Protein AF-A0A1I0TL30-F1 (afdb_monomer_lite)

Secondary structure (DSSP, 8-state):
-PPPPPHHHHHHHHHH-HHHHHHHH-EEE-TTS-EEE-PPPHHHHHHHHH--SS-------

Structure (mmCIF, N/CA/C/O backbone):
data_AF-A0A1I0TL30-F1
#
_entry.id   AF-A0A1I0TL30-F1
#
loop_
_atom_site.group_PDB
_atom_site.id
_atom_site.type_symbol
_atom_site.label_atom_id
_atom_site.label_alt_id
_atom_site.label_comp_id
_atom_site.label_asym_id
_atom_site.label_entity_id
_atom_site.label_seq_id
_atom_site.pdbx_PDB_ins_code
_atom_site.Cartn_x
_atom_site.Cartn_y
_atom_site.Cartn_z
_atom_site.occupancy
_atom_site.B_iso_or_equiv
_atom_site.auth_seq_id
_atom_site.auth_comp_id
_atom_site.auth_asym_id
_atom_site.auth_atom_id
_atom_site.pdbx_PDB_model_num
ATOM 1 N N . MET A 1 1 ? -16.222 26.718 13.837 1.00 61.72 1 MET A N 1
ATOM 2 C CA . MET A 1 1 ? -14.844 26.237 14.099 1.00 61.72 1 MET A CA 1
ATOM 3 C C . MET A 1 1 ? -14.813 24.733 13.875 1.00 61.72 1 MET A C 1
ATOM 5 O O . MET A 1 1 ? -15.695 24.058 14.390 1.00 61.72 1 MET A O 1
ATOM 9 N N . ALA A 1 2 ? -13.874 24.208 13.084 1.00 75.94 2 ALA A N 1
ATOM 10 C CA . ALA A 1 2 ? -13.770 22.764 12.866 1.00 75.94 2 ALA A CA 1
ATOM 11 C C . ALA A 1 2 ? -13.377 22.051 14.173 1.00 75.94 2 ALA A C 1
ATOM 13 O O . ALA A 1 2 ? -12.507 22.525 14.907 1.00 75.94 2 ALA A O 1
ATOM 14 N N . LYS A 1 3 ? -14.025 20.923 14.483 1.00 85.69 3 LYS A N 1
ATOM 15 C CA . LYS A 1 3 ? -13.736 20.127 15.683 1.00 85.69 3 LYS A CA 1
ATOM 16 C C . LYS A 1 3 ? -12.315 19.558 15.594 1.00 85.69 3 LYS A C 1
ATOM 18 O O . LYS A 1 3 ? -11.981 18.870 14.633 1.00 85.69 3 LYS A O 1
ATOM 23 N N . LYS A 1 4 ? -11.476 19.826 16.598 1.00 90.25 4 LYS A N 1
ATOM 24 C CA . LYS A 1 4 ? -10.112 19.283 16.672 1.00 90.25 4 LYS A CA 1
ATOM 25 C C . LYS A 1 4 ? -10.167 17.803 17.063 1.00 90.25 4 LYS A C 1
ATOM 27 O O . LYS A 1 4 ? -10.755 17.462 18.084 1.00 90.25 4 LYS A O 1
ATOM 32 N N . LEU A 1 5 ? -9.546 16.945 16.256 1.00 94.06 5 LEU A N 1
ATOM 33 C CA . LEU A 1 5 ? -9.428 15.511 16.536 1.00 94.06 5 LEU A CA 1
ATOM 34 C C . LEU A 1 5 ? -8.477 15.247 17.712 1.00 94.06 5 LEU A C 1
ATOM 36 O O . LEU A 1 5 ? -7.445 15.923 17.839 1.00 94.06 5 LEU A O 1
ATOM 40 N N . THR A 1 6 ? -8.792 14.239 18.529 1.00 96.88 6 THR A N 1
ATOM 41 C CA . THR A 1 6 ? -7.892 13.744 19.584 1.00 96.88 6 THR A CA 1
ATOM 42 C C . THR A 1 6 ? -6.697 12.992 18.989 1.00 96.88 6 THR A C 1
ATOM 44 O O . THR A 1 6 ? -6.656 12.701 17.790 1.00 96.88 6 THR A O 1
ATOM 47 N N . LYS A 1 7 ? -5.689 12.682 19.815 1.00 96.12 7 LYS A N 1
ATOM 48 C CA . LYS A 1 7 ? -4.518 11.911 19.366 1.00 96.12 7 LYS A CA 1
ATOM 49 C C . LYS A 1 7 ? -4.919 10.504 18.935 1.00 96.12 7 LYS A C 1
ATOM 51 O O . LYS A 1 7 ? -4.471 10.035 17.897 1.00 96.12 7 LYS A O 1
ATOM 56 N N . GLU A 1 8 ? -5.811 9.883 19.692 1.00 97.19 8 GLU A N 1
ATOM 57 C CA . GLU A 1 8 ? -6.334 8.541 19.456 1.00 97.19 8 GLU A CA 1
ATOM 58 C C . GLU A 1 8 ? -7.105 8.510 18.136 1.00 97.19 8 GLU A C 1
ATOM 60 O O . GLU A 1 8 ? -6.869 7.637 17.309 1.00 97.19 8 GLU A O 1
ATOM 65 N N . GLN A 1 9 ? -7.948 9.516 17.879 1.00 97.06 9 GLN A N 1
ATOM 66 C CA . GLN A 1 9 ? -8.672 9.641 16.611 1.00 97.06 9 GLN A CA 1
ATOM 67 C C . GLN A 1 9 ? -7.724 9.798 15.419 1.00 97.06 9 GLN A C 1
ATOM 69 O O . GLN A 1 9 ? -7.923 9.165 14.386 1.00 97.06 9 GLN A O 1
ATOM 74 N N . LYS A 1 10 ? -6.670 10.610 15.557 1.00 96.38 10 LYS A N 1
ATOM 75 C CA . LYS A 1 10 ? -5.653 10.758 14.507 1.00 96.38 10 LYS A CA 1
ATOM 76 C C . LYS A 1 10 ? -4.898 9.460 14.264 1.00 96.38 10 LYS A C 1
ATOM 78 O O . LYS A 1 10 ? -4.690 9.099 13.113 1.00 96.38 10 LYS A O 1
ATOM 83 N N . LEU A 1 11 ? -4.511 8.762 15.330 1.00 97.19 11 LEU A N 1
ATOM 84 C CA . LEU A 1 11 ? -3.824 7.484 15.215 1.00 97.19 11 LEU A CA 1
ATOM 85 C C . LEU A 1 11 ? -4.709 6.459 14.503 1.00 97.19 11 LEU A C 1
ATOM 87 O O . LEU A 1 11 ? -4.235 5.812 13.583 1.00 97.19 11 LEU A O 1
ATOM 91 N N . GLN A 1 12 ? -5.995 6.373 14.850 1.00 97.75 12 GLN A N 1
ATOM 92 C CA . GLN A 1 12 ? -6.943 5.494 14.160 1.00 97.75 12 GLN A CA 1
ATOM 93 C C . GLN A 1 12 ? -7.049 5.810 12.665 1.00 97.75 12 GLN A C 1
ATOM 95 O O . GLN A 1 12 ? -7.045 4.895 11.851 1.00 97.75 12 GLN A O 1
ATOM 100 N N . ILE A 1 13 ? -7.087 7.088 12.278 1.00 97.19 13 ILE A N 1
ATOM 101 C CA . ILE A 1 13 ? -7.081 7.473 10.858 1.00 97.19 13 ILE A CA 1
ATOM 102 C C . ILE A 1 13 ? -5.796 6.989 10.174 1.00 97.19 13 ILE A C 1
ATOM 104 O O . ILE A 1 13 ? -5.865 6.382 9.113 1.00 97.19 13 ILE A O 1
ATOM 108 N N . ILE A 1 14 ? -4.634 7.209 10.796 1.00 97.38 14 ILE A N 1
ATOM 109 C CA . ILE A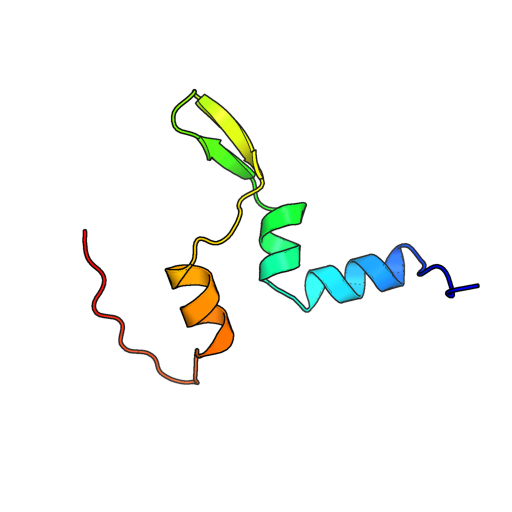 1 14 ? -3.342 6.803 10.225 1.00 97.38 14 ILE A CA 1
ATOM 110 C C . ILE A 1 14 ? -3.237 5.277 10.112 1.00 97.38 14 ILE A C 1
ATOM 112 O O . ILE A 1 14 ? -2.738 4.778 9.114 1.00 97.38 14 ILE A O 1
ATOM 116 N N . MET A 1 15 ? -3.705 4.527 11.110 1.00 96.81 15 MET A N 1
ATOM 117 C CA . MET A 1 15 ? -3.637 3.061 11.107 1.00 96.81 15 MET A CA 1
ATOM 118 C C . MET A 1 15 ? -4.559 2.419 10.062 1.00 96.81 15 MET A C 1
ATOM 120 O O . MET A 1 15 ? -4.277 1.311 9.619 1.00 96.81 15 MET A O 1
ATOM 124 N N . ASN A 1 16 ? -5.639 3.101 9.667 1.00 96.69 16 ASN A N 1
ATOM 125 C CA . ASN A 1 16 ? -6.597 2.611 8.670 1.00 96.69 16 ASN A CA 1
ATOM 126 C C . ASN A 1 16 ? -6.287 3.069 7.234 1.00 96.69 16 ASN A C 1
ATOM 128 O O . ASN A 1 16 ? -6.951 2.628 6.300 1.00 96.69 16 ASN A O 1
ATOM 132 N N . ASP A 1 17 ? -5.295 3.937 7.043 1.00 95.44 17 ASP A N 1
ATOM 133 C CA . ASP A 1 17 ? -4.881 4.448 5.739 1.00 95.44 17 ASP A CA 1
ATOM 134 C C . ASP A 1 17 ? -3.387 4.175 5.554 1.00 95.44 17 ASP A C 1
ATOM 136 O O . ASP A 1 17 ? -2.531 4.811 6.173 1.00 95.44 17 ASP A O 1
ATOM 140 N N . PHE A 1 18 ? -3.056 3.224 4.680 1.00 94.44 18 PHE A N 1
ATOM 141 C CA . PHE A 1 18 ? -1.667 2.826 4.474 1.00 94.44 18 PHE A CA 1
ATOM 142 C C . PHE A 1 18 ? -0.788 3.966 3.941 1.00 94.44 18 PHE A C 1
ATOM 144 O O . PHE A 1 18 ? 0.381 4.039 4.314 1.00 94.44 18 PHE A O 1
ATOM 151 N N . LYS A 1 19 ? -1.322 4.889 3.130 1.00 95.25 19 LYS A N 1
ATOM 152 C CA . LYS A 1 19 ? -0.566 6.054 2.640 1.00 95.25 19 LYS A CA 1
ATOM 153 C C . LYS A 1 19 ? -0.197 6.980 3.797 1.00 95.25 19 LYS A C 1
ATOM 155 O O . LYS A 1 19 ? 0.917 7.507 3.857 1.00 95.25 19 LYS A O 1
ATOM 160 N N . LEU A 1 20 ? -1.113 7.175 4.745 1.00 96.69 20 LEU A N 1
ATOM 161 C CA . LEU A 1 20 ? -0.814 7.921 5.966 1.00 96.69 20 LEU A CA 1
ATOM 162 C C . LEU A 1 20 ? 0.154 7.156 6.865 1.00 96.69 20 LEU A C 1
ATOM 164 O O . LEU A 1 20 ? 1.098 7.762 7.378 1.00 96.69 20 LEU A O 1
ATOM 168 N N . PHE A 1 21 ? -0.041 5.853 7.044 1.00 97.38 21 PHE A N 1
ATOM 169 C CA . PHE A 1 21 ? 0.862 5.017 7.828 1.00 97.38 21 PHE A CA 1
ATOM 170 C C . PHE A 1 21 ? 2.293 5.098 7.292 1.00 97.38 21 PHE A C 1
ATOM 172 O O . PHE A 1 21 ? 3.222 5.400 8.043 1.00 97.38 21 PHE A O 1
ATOM 179 N N . SER A 1 22 ? 2.461 4.910 5.982 1.00 96.94 22 SER A N 1
ATOM 180 C CA . SER A 1 22 ? 3.760 4.892 5.317 1.00 96.94 22 SER A CA 1
ATOM 181 C C . SER A 1 22 ? 4.508 6.207 5.526 1.00 96.94 22 SER A C 1
ATOM 183 O O . SER A 1 22 ? 5.657 6.211 5.957 1.00 96.94 22 SER A O 1
ATOM 185 N N . ARG A 1 23 ? 3.821 7.339 5.345 1.00 96.94 23 ARG A N 1
ATOM 186 C CA . ARG A 1 23 ? 4.412 8.669 5.507 1.00 96.94 23 ARG A CA 1
ATOM 187 C C . ARG A 1 23 ? 4.817 8.981 6.951 1.00 96.94 23 ARG A C 1
ATOM 189 O O . ARG A 1 23 ? 5.813 9.675 7.166 1.00 96.94 23 ARG A O 1
ATOM 196 N N . ASN A 1 24 ? 4.027 8.539 7.931 1.00 97.31 24 ASN A N 1
ATOM 197 C CA . ASN A 1 24 ? 4.235 8.889 9.340 1.00 97.31 24 ASN A CA 1
ATOM 198 C C . ASN A 1 24 ? 5.196 7.937 10.062 1.00 97.31 24 ASN A C 1
ATOM 200 O O . ASN A 1 24 ? 5.908 8.374 10.965 1.00 97.31 24 ASN A O 1
ATOM 204 N N . PHE A 1 25 ? 5.214 6.657 9.683 1.00 97.56 25 PHE A N 1
ATOM 205 C CA . PHE A 1 25 ? 5.893 5.612 10.451 1.00 97.56 25 PHE A CA 1
ATOM 206 C C . PHE A 1 25 ? 6.985 4.862 9.684 1.00 97.56 25 PHE A C 1
ATOM 208 O O . PHE A 1 25 ? 7.803 4.205 10.323 1.00 97.56 25 PHE A O 1
ATOM 215 N N . ILE A 1 26 ? 7.053 4.977 8.355 1.00 97.44 26 ILE A N 1
ATOM 216 C CA . ILE A 1 26 ? 8.102 4.339 7.551 1.00 97.44 26 ILE A CA 1
ATOM 217 C C . ILE A 1 26 ? 9.103 5.402 7.095 1.00 97.44 26 ILE A C 1
ATOM 219 O O . ILE A 1 26 ? 8.729 6.467 6.598 1.00 97.44 26 ILE A O 1
ATOM 223 N N . LYS A 1 27 ? 10.394 5.103 7.257 1.00 97.69 27 LYS A N 1
ATOM 224 C CA . LYS A 1 27 ? 11.49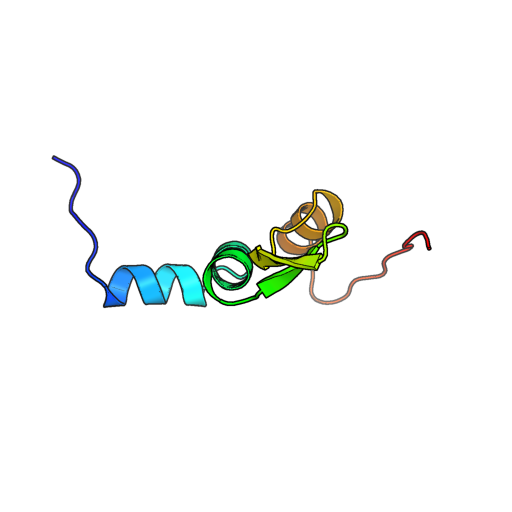2 5.940 6.774 1.00 97.69 27 LYS A CA 1
ATOM 225 C C . LYS A 1 27 ? 12.423 5.140 5.873 1.00 97.69 27 LYS A C 1
ATOM 227 O O . LYS A 1 27 ? 12.616 3.947 6.096 1.00 97.69 27 LYS A O 1
ATOM 232 N N . ILE A 1 28 ? 12.992 5.810 4.880 1.00 97.19 28 ILE A N 1
ATOM 233 C CA . ILE A 1 28 ? 13.967 5.259 3.936 1.00 97.19 28 ILE A CA 1
ATOM 234 C C . ILE A 1 28 ? 15.182 6.181 3.860 1.00 97.19 28 ILE A C 1
ATOM 236 O O . ILE A 1 28 ? 15.092 7.353 4.217 1.00 97.19 28 ILE A O 1
ATOM 240 N N . ILE A 1 29 ? 16.310 5.645 3.409 1.00 97.94 29 ILE A N 1
ATOM 241 C CA . ILE A 1 29 ? 17.469 6.453 3.038 1.00 97.94 29 ILE A CA 1
ATOM 242 C C . ILE A 1 29 ? 17.281 6.890 1.587 1.00 97.94 29 ILE A C 1
ATOM 244 O O . ILE A 1 29 ? 17.010 6.047 0.730 1.00 97.94 29 ILE A O 1
ATOM 248 N N . ASP A 1 30 ? 17.361 8.190 1.329 1.00 96.31 30 ASP A N 1
ATOM 249 C CA . ASP A 1 30 ? 17.276 8.732 -0.023 1.00 96.31 30 ASP A CA 1
ATOM 250 C C . ASP A 1 30 ? 18.631 8.676 -0.754 1.00 96.31 30 ASP A C 1
ATOM 252 O O . ASP A 1 30 ? 19.647 8.221 -0.226 1.00 96.31 30 ASP A O 1
ATOM 256 N N . ASN A 1 31 ? 18.659 9.166 -1.993 1.00 96.06 31 ASN A N 1
ATOM 257 C CA . ASN A 1 31 ? 19.872 9.175 -2.814 1.00 96.06 31 ASN A CA 1
ATOM 258 C C . ASN A 1 31 ? 20.975 10.110 -2.280 1.00 96.06 31 ASN A C 1
ATOM 260 O O . ASN A 1 31 ? 22.112 10.023 -2.740 1.00 96.06 31 ASN A O 1
ATOM 264 N N . ASN A 1 32 ? 20.656 10.985 -1.324 1.00 97.56 32 ASN A N 1
ATOM 265 C CA . ASN A 1 32 ? 21.596 11.876 -0.648 1.00 97.56 32 ASN A CA 1
ATOM 266 C C . ASN A 1 32 ? 22.068 11.303 0.702 1.00 97.56 32 ASN A C 1
ATOM 268 O O . ASN A 1 32 ? 22.754 11.993 1.455 1.00 97.56 32 ASN A O 1
ATOM 272 N N . ASN A 1 33 ? 21.740 10.040 1.004 1.00 96.69 33 ASN A N 1
ATOM 273 C CA . ASN A 1 33 ? 21.961 9.382 2.293 1.00 96.69 33 ASN A CA 1
ATOM 274 C C . ASN A 1 33 ? 21.192 10.009 3.472 1.00 96.69 33 ASN A C 1
ATOM 276 O O . ASN A 1 33 ? 21.577 9.837 4.633 1.00 96.69 33 ASN A O 1
ATOM 280 N N . GLU A 1 34 ? 20.087 10.702 3.204 1.00 98.19 34 GLU A N 1
ATOM 281 C CA . GLU A 1 34 ? 19.244 11.305 4.232 1.00 98.19 34 GLU A CA 1
ATOM 282 C C . GLU A 1 34 ? 18.087 10.375 4.617 1.00 98.19 34 GLU A C 1
ATOM 284 O O . GLU A 1 34 ? 17.431 9.764 3.772 1.00 98.19 34 GLU A O 1
ATOM 289 N N . LEU A 1 35 ? 17.806 10.267 5.921 1.00 97.62 35 LEU A N 1
ATOM 290 C CA . LEU A 1 35 ? 16.681 9.483 6.428 1.00 97.62 35 LEU A CA 1
ATOM 291 C C . LEU A 1 35 ? 15.371 10.272 6.285 1.00 97.62 35 LEU A C 1
ATOM 293 O O . LEU A 1 35 ? 15.039 11.108 7.131 1.00 97.62 35 LEU A O 1
ATOM 297 N N . VAL A 1 36 ? 14.593 9.955 5.253 1.00 97.62 36 VAL A N 1
ATOM 298 C CA . VAL A 1 36 ? 13.351 10.653 4.888 1.00 97.62 36 VAL A CA 1
ATOM 299 C C . VAL A 1 36 ? 12.108 9.790 5.119 1.00 97.62 36 VAL A C 1
ATOM 301 O O . VAL A 1 36 ? 12.180 8.563 5.168 1.00 97.62 36 VAL A O 1
ATOM 304 N N . SER A 1 37 ? 10.939 10.421 5.264 1.00 98.06 37 SER A N 1
ATOM 305 C CA . SER A 1 37 ? 9.650 9.712 5.298 1.00 98.06 37 SER A CA 1
ATOM 306 C C . SER A 1 37 ? 9.362 9.021 3.968 1.00 98.06 37 SER A C 1
ATOM 308 O O . SER A 1 37 ? 9.545 9.615 2.906 1.00 98.06 37 SER A O 1
ATOM 310 N N . PHE A 1 38 ? 8.829 7.801 4.019 1.00 97.56 38 PHE A N 1
ATOM 311 C CA . PHE A 1 38 ? 8.445 7.070 2.817 1.00 97.56 38 PHE A CA 1
ATOM 312 C C . PHE A 1 38 ? 7.115 7.587 2.253 1.00 97.56 38 PHE A C 1
ATOM 314 O O . PHE A 1 38 ? 6.036 7.377 2.820 1.00 97.56 38 PHE A O 1
ATOM 321 N N . VAL A 1 39 ? 7.201 8.273 1.117 1.00 96.81 39 VAL A N 1
ATOM 322 C CA . VAL A 1 39 ? 6.051 8.779 0.364 1.00 96.81 39 VAL A CA 1
ATOM 323 C C . VAL A 1 39 ? 5.833 7.882 -0.846 1.00 96.81 39 VAL A C 1
ATOM 325 O O . VAL A 1 39 ? 6.774 7.618 -1.591 1.00 96.81 39 VAL A O 1
ATOM 328 N N . LEU A 1 40 ? 4.594 7.419 -1.031 1.00 95.81 40 LEU A N 1
ATOM 329 C CA . LEU A 1 40 ? 4.227 6.622 -2.197 1.00 95.81 40 LEU A CA 1
ATOM 330 C C . LEU A 1 40 ? 4.451 7.431 -3.475 1.00 95.81 40 LEU A C 1
ATOM 332 O O . LEU A 1 40 ? 4.060 8.597 -3.555 1.00 95.81 40 LEU A O 1
ATOM 336 N N . ASN A 1 41 ? 5.062 6.797 -4.468 1.00 94.75 41 ASN A N 1
ATOM 337 C CA . ASN A 1 41 ? 5.126 7.350 -5.812 1.00 94.75 41 ASN A CA 1
ATOM 338 C C . ASN A 1 41 ? 3.770 7.174 -6.539 1.00 94.75 41 ASN A C 1
ATOM 340 O O . ASN A 1 41 ? 2.887 6.477 -6.025 1.00 94.75 41 ASN A O 1
ATOM 344 N N . PRO A 1 42 ? 3.578 7.789 -7.721 1.00 95.88 42 PRO A N 1
ATOM 345 C CA . PRO A 1 42 ? 2.304 7.727 -8.436 1.00 95.88 42 PRO 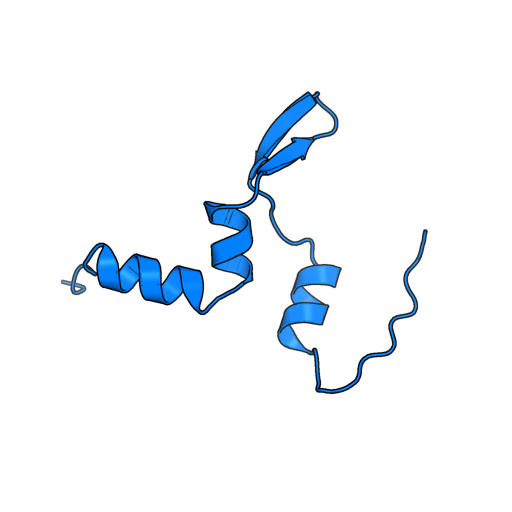A CA 1
ATOM 346 C C . PRO A 1 42 ? 1.827 6.303 -8.750 1.00 95.88 42 PRO A C 1
ATOM 348 O O . PRO A 1 42 ? 0.647 6.009 -8.582 1.00 95.88 42 PRO A O 1
ATOM 351 N N . GLU A 1 43 ? 2.723 5.397 -9.147 1.00 95.06 43 GLU A N 1
ATOM 352 C CA . GLU A 1 43 ? 2.363 4.016 -9.494 1.00 95.06 43 GLU A CA 1
ATOM 353 C C . GLU A 1 43 ? 1.964 3.197 -8.259 1.00 95.06 43 GLU A C 1
ATOM 355 O O . GLU A 1 43 ? 1.041 2.385 -8.309 1.00 95.06 43 GLU A O 1
ATOM 360 N N . GLN A 1 44 ? 2.651 3.408 -7.133 1.00 95.38 44 GLN A N 1
ATOM 361 C CA . GLN A 1 44 ? 2.288 2.811 -5.850 1.00 95.38 44 GLN A CA 1
ATOM 362 C C . GLN A 1 44 ? 0.942 3.349 -5.372 1.00 95.38 44 GLN A C 1
ATOM 364 O O . GLN A 1 44 ? 0.110 2.570 -4.921 1.00 95.38 44 GLN A O 1
ATOM 369 N N . GLU A 1 45 ? 0.709 4.658 -5.484 1.00 95.94 45 GLU A N 1
ATOM 370 C CA . GLU A 1 45 ? -0.569 5.267 -5.120 1.00 95.94 45 GLU A CA 1
ATOM 371 C C . GLU A 1 45 ? -1.717 4.726 -5.981 1.00 95.94 45 GLU A C 1
ATOM 373 O O . GLU A 1 45 ? -2.745 4.329 -5.433 1.00 95.94 45 GLU A O 1
ATOM 378 N N . GLN A 1 46 ? -1.524 4.626 -7.300 1.00 95.25 46 GLN A N 1
ATOM 379 C CA . GLN A 1 46 ? -2.497 4.000 -8.194 1.00 95.25 46 GLN A CA 1
ATOM 380 C C . GLN A 1 46 ? -2.805 2.567 -7.747 1.00 95.25 46 GLN A C 1
ATOM 382 O O . GLN A 1 46 ? -3.969 2.217 -7.560 1.00 95.25 46 GLN A O 1
ATOM 387 N N . PHE A 1 47 ? -1.772 1.751 -7.514 1.00 95.56 47 PHE A N 1
ATOM 388 C CA . PHE A 1 47 ? -1.968 0.368 -7.090 1.00 95.56 47 PHE A CA 1
ATOM 389 C C . PHE A 1 47 ? -2.735 0.271 -5.768 1.00 95.56 47 PHE A C 1
ATOM 391 O O . PHE A 1 47 ? -3.669 -0.516 -5.671 1.00 95.56 47 PHE A O 1
ATOM 398 N N . MET A 1 48 ? -2.403 1.089 -4.768 1.00 94.44 48 MET A N 1
ATOM 399 C CA . MET A 1 48 ? -3.111 1.079 -3.483 1.00 94.44 48 MET A CA 1
ATOM 400 C C . MET A 1 48 ? -4.597 1.443 -3.617 1.00 94.44 48 MET A C 1
ATOM 402 O O . MET A 1 48 ? -5.412 0.927 -2.854 1.00 94.44 48 MET A O 1
ATOM 406 N N . ASN A 1 49 ? -4.948 2.307 -4.574 1.00 93.94 49 ASN A N 1
ATOM 407 C CA . ASN A 1 49 ? -6.329 2.726 -4.822 1.00 93.94 49 ASN A CA 1
ATOM 408 C C . ASN A 1 49 ? -7.124 1.709 -5.656 1.00 93.94 49 ASN A C 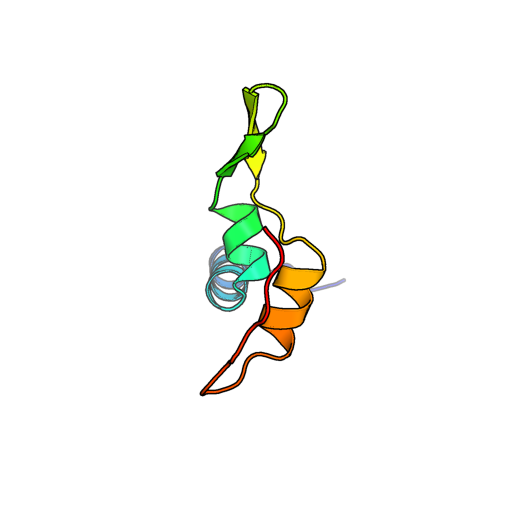1
ATOM 410 O O . ASN A 1 49 ? -8.335 1.586 -5.481 1.00 93.94 49 ASN A O 1
ATOM 414 N N . GLU A 1 50 ? -6.459 0.999 -6.567 1.00 95.31 50 GLU A N 1
ATOM 415 C CA . GLU A 1 50 ? -7.096 0.099 -7.538 1.00 95.31 50 GLU A CA 1
ATOM 416 C C . GLU A 1 50 ? -6.963 -1.388 -7.172 1.00 95.31 50 GLU A C 1
ATOM 418 O O . GLU A 1 50 ? -7.591 -2.236 -7.811 1.00 95.31 50 GLU A O 1
ATOM 423 N N . MET A 1 51 ? -6.153 -1.728 -6.160 1.00 95.19 51 MET A N 1
ATOM 424 C CA . MET A 1 51 ? -5.886 -3.119 -5.798 1.00 95.19 51 MET A CA 1
ATOM 425 C C . MET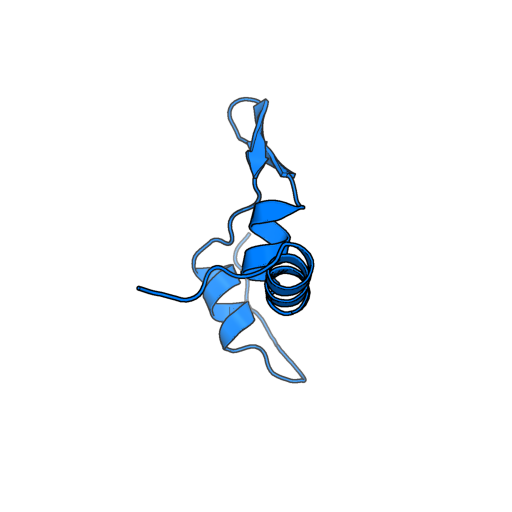 A 1 51 ? -7.175 -3.874 -5.472 1.00 95.19 51 MET A C 1
ATOM 427 O O . MET A 1 51 ? -8.028 -3.438 -4.699 1.00 95.19 51 MET A O 1
ATOM 431 N N . SER A 1 52 ? -7.282 -5.070 -6.035 1.00 96.56 52 SER A N 1
ATOM 432 C CA . SER A 1 52 ? -8.368 -6.002 -5.765 1.00 96.56 52 SER A CA 1
ATOM 433 C C . SER A 1 52 ? -7.848 -7.227 -5.007 1.00 96.56 52 SER A C 1
ATOM 435 O O . SER A 1 52 ? -6.696 -7.271 -4.572 1.00 96.56 52 SER A O 1
ATOM 437 N N . LYS A 1 53 ? -8.684 -8.258 -4.845 1.00 97.19 53 LYS A N 1
ATOM 438 C CA . LYS A 1 53 ? -8.280 -9.508 -4.182 1.00 97.19 53 LYS A CA 1
ATOM 439 C C . LYS A 1 53 ? -7.092 -10.194 -4.873 1.00 97.19 53 LYS A C 1
ATOM 441 O O . LYS A 1 53 ? -6.273 -10.808 -4.195 1.00 97.19 53 LYS A O 1
ATOM 446 N N . TYR A 1 54 ? -7.003 -10.095 -6.199 1.00 97.31 54 TYR A N 1
ATOM 447 C CA . TYR A 1 54 ? -5.926 -10.679 -6.995 1.00 97.31 54 TYR A CA 1
ATOM 448 C C . TYR A 1 54 ? -5.405 -9.634 -7.974 1.00 97.31 54 TYR A C 1
ATOM 450 O O . TYR A 1 54 ? -6.178 -9.038 -8.716 1.00 97.31 54 TYR A O 1
ATOM 458 N N . ASN A 1 55 ? -4.092 -9.420 -7.982 1.00 96.12 55 ASN A N 1
ATOM 459 C CA . ASN A 1 55 ? -3.459 -8.386 -8.793 1.00 96.12 55 ASN A CA 1
ATOM 460 C C . ASN A 1 55 ? -2.299 -8.994 -9.580 1.00 96.12 55 ASN A C 1
ATOM 462 O O . ASN A 1 55 ? -1.499 -9.742 -9.018 1.00 96.12 55 ASN A O 1
ATOM 466 N N . ILE A 1 56 ? -2.196 -8.657 -10.865 1.00 95.38 56 ILE A N 1
ATOM 467 C CA . ILE A 1 56 ? -1.054 -8.989 -11.724 1.00 95.38 56 ILE A CA 1
ATOM 468 C C . ILE A 1 56 ? -0.468 -7.661 -12.195 1.00 95.38 56 ILE A C 1
ATOM 470 O O . ILE A 1 56 ? -1.182 -6.852 -12.780 1.00 95.38 56 ILE A O 1
ATOM 474 N N . ILE A 1 57 ? 0.816 -7.427 -11.924 1.00 94.50 57 ILE A N 1
ATOM 475 C CA . ILE A 1 57 ? 1.481 -6.149 -12.201 1.00 94.50 57 ILE A CA 1
ATOM 476 C C . ILE A 1 57 ? 2.692 -6.407 -13.092 1.00 94.50 57 ILE A C 1
ATOM 478 O O . ILE A 1 57 ? 3.623 -7.107 -12.694 1.00 94.50 57 ILE A O 1
ATOM 482 N N . LEU A 1 58 ? 2.705 -5.804 -14.281 1.00 94.62 58 LEU A N 1
ATOM 483 C CA . LEU A 1 58 ? 3.874 -5.791 -15.157 1.00 94.62 58 LEU A CA 1
ATOM 484 C C . LEU A 1 58 ? 4.748 -4.577 -14.815 1.00 94.62 58 LEU A C 1
ATOM 486 O O . LEU A 1 58 ? 4.577 -3.497 -15.372 1.00 94.62 58 LEU A O 1
ATOM 490 N N . LYS A 1 59 ? 5.661 -4.740 -13.856 1.00 93.56 59 LYS A N 1
ATOM 491 C CA . LYS A 1 59 ? 6.544 -3.660 -13.392 1.00 93.56 59 LYS A CA 1
ATOM 492 C C . LYS A 1 59 ? 7.838 -3.614 -14.216 1.00 93.56 59 LYS A C 1
ATOM 494 O O . LYS A 1 59 ? 8.476 -4.646 -14.420 1.00 93.56 59 LYS A O 1
ATOM 499 N N . GLY A 1 60 ? 8.251 -2.414 -14.630 1.00 91.38 60 GLY A N 1
ATOM 500 C CA . GLY A 1 60 ? 9.609 -2.170 -15.130 1.00 91.38 60 GLY A CA 1
ATOM 501 C C . GLY A 1 60 ? 10.676 -2.400 -14.048 1.00 91.38 60 GLY A C 1
ATOM 502 O O . GLY A 1 60 ? 10.363 -2.365 -12.853 1.00 91.38 60 GLY A O 1
ATOM 503 N N . ARG A 1 61 ? 11.920 -2.656 -14.469 1.00 85.50 61 ARG A N 1
ATOM 504 C CA . ARG A 1 61 ? 13.083 -2.719 -13.569 1.00 85.50 61 ARG A CA 1
ATOM 505 C C . ARG A 1 61 ? 13.708 -1.348 -13.384 1.00 85.50 61 ARG A C 1
ATOM 507 O O . ARG A 1 61 ? 13.777 -0.620 -14.396 1.00 85.50 61 ARG A O 1
#

InterPro domains:
  IPR027417 P-loop containing nucleoside triphosphate hydrolase [G3DSA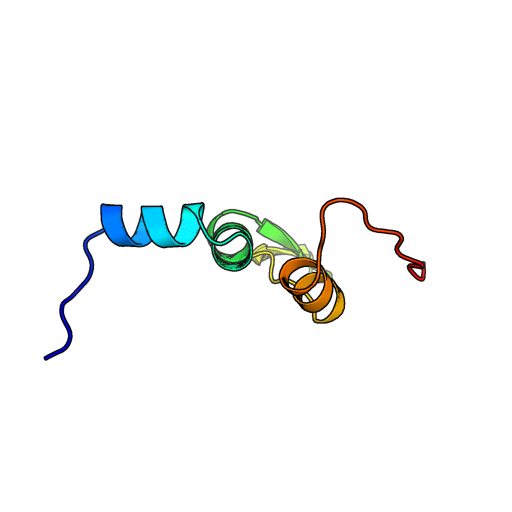:3.40.50.300] (1-61)

Sequence (61 aa):
MAKKLTKEQKLQIIMNDFKLFSRNFIKIIDNNNELVSFVLNPEQEQFMNEMSKYNIILKGR

Organism: NCBI:txid150248

pLDDT: mean 94.91, std 5.52, range [61.72, 98.19]

Radius of gyration: 15.31 Å; chains: 1; bounding box: 37×37×35 Å

Foldseek 3Di:
DDDDDDPVRVVVVLVVDVQSVQQPPNWDQDPVRDTHGDHDDPVRVVCVVPPDPDDDDDDDD